Protein AF-A0A7Z9Q829-F1 (afdb_monomer)

Structure (mmCIF, N/CA/C/O backbone):
data_AF-A0A7Z9Q829-F1
#
_entry.id   AF-A0A7Z9Q829-F1
#
loop_
_atom_site.group_PDB
_atom_site.id
_atom_site.type_symbol
_atom_site.label_atom_id
_atom_site.label_alt_id
_atom_site.label_comp_id
_atom_site.label_asym_id
_atom_site.label_entity_id
_atom_site.label_seq_id
_atom_site.pdbx_PDB_ins_code
_atom_site.Cartn_x
_atom_site.Cartn_y
_atom_site.Cartn_z
_atom_site.occupancy
_atom_site.B_iso_or_equiv
_atom_site.auth_seq_id
_atom_site.auth_comp_id
_atom_site.auth_asym_id
_atom_site.auth_atom_id
_atom_site.pdbx_PDB_model_num
ATOM 1 N N . MET A 1 1 ? -25.264 6.537 0.137 1.00 54.47 1 MET A N 1
ATOM 2 C CA . MET A 1 1 ? -24.077 7.407 -0.016 1.00 54.47 1 MET A CA 1
ATOM 3 C C . MET A 1 1 ? -23.663 7.366 -1.468 1.00 54.47 1 MET A C 1
ATOM 5 O O . MET A 1 1 ? -23.589 6.290 -2.039 1.00 54.47 1 MET A O 1
ATOM 9 N N . GLU A 1 2 ? -23.487 8.528 -2.073 1.00 74.69 2 GLU A N 1
ATOM 10 C CA . GLU A 1 2 ? -23.235 8.665 -3.503 1.00 74.69 2 GLU A CA 1
ATOM 11 C C . GLU A 1 2 ? -21.724 8.674 -3.767 1.00 74.69 2 GLU A C 1
ATOM 13 O O . GLU A 1 2 ? -21.002 9.480 -3.176 1.00 74.69 2 GLU A O 1
ATOM 18 N N . PHE A 1 3 ? -21.234 7.785 -4.635 1.00 65.81 3 PHE A N 1
ATOM 19 C CA . PHE A 1 3 ? -19.794 7.588 -4.867 1.00 65.81 3 PHE A CA 1
ATOM 20 C C . PHE A 1 3 ? -19.080 8.851 -5.381 1.00 65.81 3 PHE A C 1
ATOM 22 O O . PHE A 1 3 ? -17.897 9.048 -5.125 1.00 65.81 3 PHE A O 1
ATOM 29 N N . TRP A 1 4 ? -19.805 9.744 -6.058 1.00 76.88 4 TRP A N 1
ATOM 30 C CA . TRP A 1 4 ? -19.270 10.970 -6.658 1.00 76.88 4 TRP A CA 1
ATOM 31 C C . TRP A 1 4 ? -19.031 12.116 -5.667 1.00 76.88 4 TRP A C 1
ATOM 33 O O . TRP A 1 4 ? -18.435 13.125 -6.032 1.00 76.88 4 TRP A O 1
ATOM 43 N N . LYS A 1 5 ? -19.489 11.992 -4.415 1.00 76.69 5 LYS A N 1
ATOM 44 C CA . LYS A 1 5 ? -19.256 12.996 -3.358 1.00 76.69 5 LYS A CA 1
ATOM 45 C C . LYS A 1 5 ? -18.022 12.695 -2.505 1.00 76.69 5 LYS A C 1
ATOM 47 O O . LYS A 1 5 ? -17.718 13.450 -1.580 1.00 76.69 5 LYS A O 1
ATOM 52 N N . LEU A 1 6 ? -17.319 11.599 -2.787 1.00 75.88 6 LEU A N 1
ATOM 53 C CA . LEU A 1 6 ? -16.116 11.220 -2.059 1.00 75.88 6 LEU A CA 1
ATOM 54 C C . LEU A 1 6 ? -14.987 12.187 -2.415 1.00 75.88 6 LEU A C 1
ATOM 56 O O . LEU A 1 6 ? -14.547 12.268 -3.559 1.00 75.88 6 LEU A O 1
ATOM 60 N N . ARG A 1 7 ? -14.525 12.945 -1.419 1.00 68.75 7 ARG A N 1
ATOM 61 C CA . ARG A 1 7 ? -13.343 13.786 -1.586 1.00 6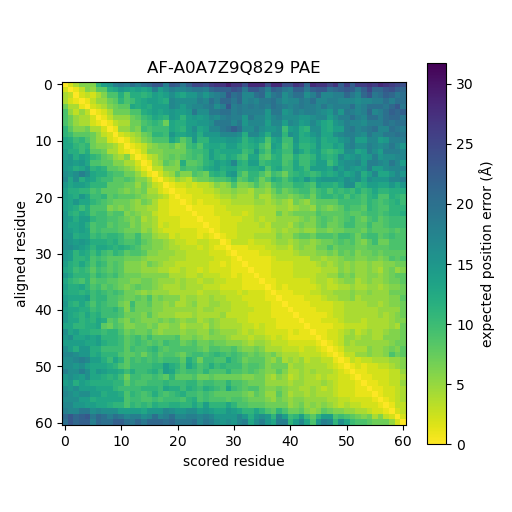8.75 7 ARG A CA 1
ATOM 62 C C . ARG A 1 7 ? -12.107 12.889 -1.657 1.00 68.75 7 ARG A C 1
ATOM 64 O O . ARG A 1 7 ? -12.007 11.961 -0.848 1.00 68.75 7 ARG A O 1
ATOM 71 N N . PRO A 1 8 ? -11.161 13.161 -2.571 1.00 64.88 8 PRO A N 1
ATOM 72 C CA . PRO A 1 8 ? -9.889 12.458 -2.574 1.00 64.88 8 PRO A CA 1
ATOM 73 C C . PRO A 1 8 ? -9.218 12.665 -1.213 1.00 64.88 8 PRO A C 1
ATOM 75 O O . PRO A 1 8 ? -9.094 13.789 -0.722 1.00 64.88 8 PRO A O 1
ATOM 78 N N . LYS A 1 9 ? -8.841 11.564 -0.561 1.00 65.44 9 LYS A N 1
ATOM 79 C CA . LYS A 1 9 ? -8.139 11.608 0.720 1.00 65.44 9 LYS A CA 1
ATOM 80 C C . LYS A 1 9 ? -6.714 12.085 0.438 1.00 65.44 9 LYS A C 1
ATOM 82 O O . LYS A 1 9 ? -5.924 11.327 -0.105 1.00 65.44 9 LYS A O 1
ATOM 87 N N . ALA A 1 10 ? -6.403 13.328 0.804 1.00 62.00 10 ALA A N 1
ATOM 88 C CA . ALA A 1 10 ? -5.120 13.969 0.485 1.00 62.00 10 ALA A CA 1
ATOM 89 C C . ALA A 1 10 ? -3.888 13.217 1.029 1.00 62.00 10 ALA A C 1
ATOM 91 O O . ALA A 1 10 ? -2.819 13.299 0.446 1.00 62.00 10 ALA A O 1
ATOM 92 N N . ASN A 1 11 ? -4.051 12.449 2.112 1.00 62.94 11 ASN A N 1
ATOM 93 C CA . ASN A 1 11 ? -2.988 11.632 2.711 1.00 62.94 11 ASN A CA 1
ATOM 94 C C . ASN A 1 11 ? -3.092 10.150 2.319 1.00 62.94 11 ASN A C 1
ATOM 96 O O . ASN A 1 11 ? -2.655 9.275 3.067 1.00 62.94 11 ASN A O 1
ATOM 100 N N . ALA A 1 12 ? -3.768 9.831 1.214 1.00 66.69 12 ALA A N 1
ATOM 101 C CA . ALA A 1 12 ? -3.757 8.469 0.710 1.00 66.69 12 ALA A CA 1
ATOM 102 C C . ALA A 1 12 ? -2.329 8.104 0.268 1.00 66.69 12 ALA A 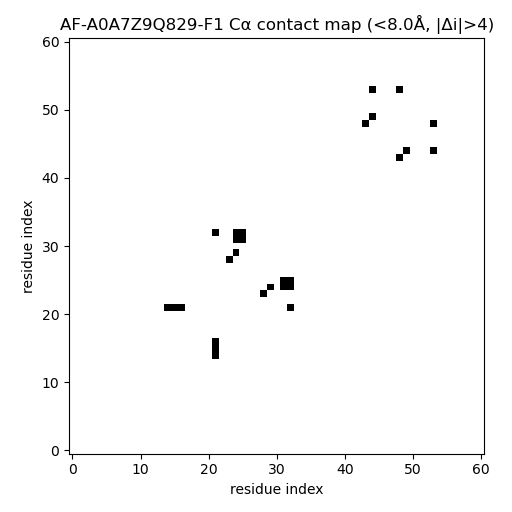C 1
ATOM 104 O O . ALA A 1 12 ? -1.637 8.945 -0.304 1.00 66.69 12 ALA A O 1
ATOM 105 N N . PRO A 1 13 ? -1.873 6.868 0.523 1.00 64.31 13 PRO A N 1
ATOM 106 C CA . PRO A 1 13 ? -0.589 6.414 0.017 1.00 64.31 13 PRO A CA 1
ATOM 107 C C . PRO A 1 13 ? -0.615 6.432 -1.516 1.00 64.31 13 PRO A C 1
ATOM 109 O O . PRO A 1 13 ? -1.279 5.613 -2.150 1.00 64.31 13 PRO A O 1
ATOM 112 N N . GLU A 1 14 ? 0.101 7.380 -2.113 1.00 68.38 14 GLU A N 1
ATOM 113 C CA . GLU A 1 14 ? 0.277 7.446 -3.559 1.00 68.38 14 GLU A CA 1
ATOM 114 C C . GLU A 1 14 ? 1.345 6.443 -4.012 1.00 68.38 14 GLU A C 1
ATOM 116 O O . GLU A 1 14 ? 2.373 6.220 -3.353 1.00 68.38 14 GLU A O 1
ATOM 121 N N . MET A 1 15 ? 1.109 5.808 -5.161 1.00 71.62 15 MET A N 1
ATOM 122 C CA . MET A 1 15 ? 2.115 4.930 -5.747 1.00 71.62 15 MET A CA 1
ATOM 123 C C . MET A 1 15 ? 3.308 5.770 -6.215 1.00 71.62 15 MET A C 1
ATOM 125 O O . MET A 1 15 ? 3.109 6.739 -6.947 1.00 71.62 15 MET A O 1
ATOM 129 N N . PRO A 1 16 ? 4.546 5.378 -5.866 1.00 63.44 16 PRO A N 1
ATOM 130 C CA . PRO A 1 16 ? 5.728 6.233 -6.004 1.00 63.44 16 PRO A CA 1
ATOM 131 C C . PRO A 1 16 ? 6.031 6.700 -7.438 1.00 63.44 16 PRO A C 1
ATOM 133 O O . PRO A 1 16 ? 6.732 7.688 -7.606 1.00 63.44 16 PRO A O 1
ATOM 136 N N . TYR A 1 17 ? 5.512 6.008 -8.458 1.00 68.31 17 TYR A N 1
ATOM 137 C CA . TYR A 1 17 ? 5.769 6.300 -9.874 1.00 68.31 17 TYR A CA 1
ATOM 138 C C . TYR A 1 17 ? 4.497 6.277 -10.746 1.00 68.31 17 TYR A C 1
ATOM 140 O O . TYR A 1 17 ? 4.577 6.125 -11.966 1.00 68.31 17 TYR A O 1
ATOM 148 N N . GLY A 1 18 ? 3.312 6.384 -10.131 1.00 78.38 18 GLY A N 1
ATOM 149 C CA . GLY A 1 18 ? 2.021 6.247 -10.814 1.00 78.38 18 GLY A CA 1
ATOM 150 C C . GLY A 1 18 ? 1.609 4.794 -11.099 1.00 78.38 18 GLY A C 1
ATOM 151 O O . GLY A 1 18 ? 2.359 3.844 -10.854 1.00 78.38 18 GLY A O 1
ATOM 152 N N . TYR A 1 19 ? 0.383 4.614 -11.601 1.00 78.56 19 TYR A N 1
ATOM 153 C CA . TYR A 1 19 ? -0.242 3.292 -11.770 1.00 78.56 19 TYR A CA 1
ATOM 154 C C . TYR A 1 19 ? 0.477 2.424 -12.804 1.00 78.56 19 TYR A C 1
ATOM 156 O O . TYR A 1 19 ? 0.824 1.279 -12.524 1.00 78.56 19 TYR A O 1
ATOM 164 N N . LEU A 1 20 ? 0.755 2.987 -13.982 1.00 84.19 20 LEU A N 1
ATOM 165 C CA . LEU A 1 20 ? 1.326 2.235 -15.094 1.00 84.19 20 LEU A CA 1
ATOM 166 C C . LEU A 1 20 ? 2.736 1.721 -14.765 1.00 84.19 20 LEU A C 1
ATOM 168 O O . LEU A 1 20 ? 3.020 0.538 -14.928 1.00 8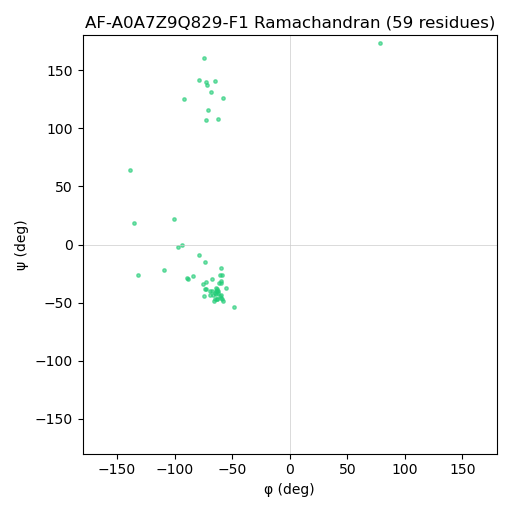4.19 20 LEU A O 1
ATOM 172 N N . THR A 1 21 ? 3.593 2.582 -14.217 1.00 82.00 21 THR A N 1
ATOM 173 C CA . THR A 1 21 ? 4.953 2.211 -13.802 1.00 82.00 21 THR A CA 1
ATOM 174 C C . THR A 1 21 ? 4.939 1.152 -12.705 1.00 82.00 21 THR A C 1
ATOM 176 O O . THR A 1 21 ? 5.728 0.215 -12.746 1.00 82.00 21 THR A O 1
ATOM 179 N N . THR A 1 22 ? 4.016 1.261 -11.745 1.00 83.75 22 THR A N 1
ATOM 180 C CA . THR A 1 22 ? 3.866 0.269 -10.670 1.00 83.75 22 THR A CA 1
ATOM 181 C C . T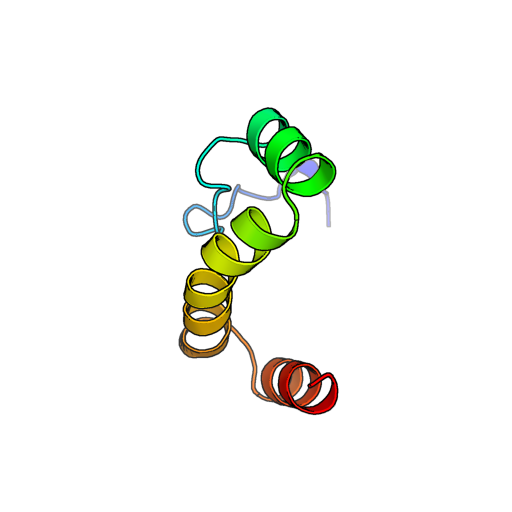HR A 1 22 ? 3.446 -1.089 -11.219 1.00 83.75 22 THR A C 1
ATOM 183 O O . THR A 1 22 ? 3.986 -2.110 -10.798 1.00 83.75 22 THR A O 1
ATOM 186 N N . LEU A 1 23 ? 2.542 -1.105 -12.200 1.00 84.88 23 LEU A N 1
ATOM 187 C CA . LEU A 1 23 ? 2.106 -2.326 -12.867 1.00 84.88 23 LEU A CA 1
ATOM 188 C C . LEU A 1 23 ? 3.267 -3.000 -13.611 1.00 84.88 2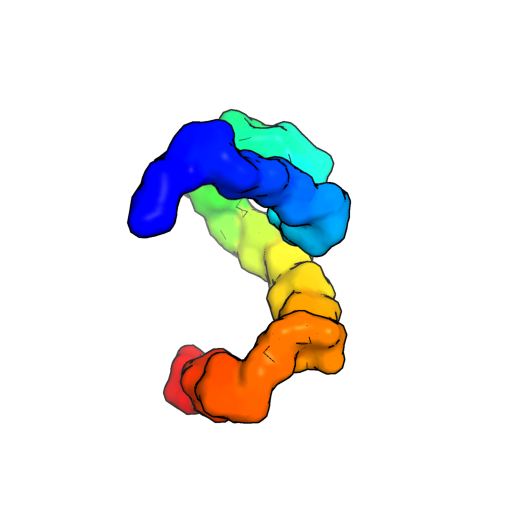3 LEU A C 1
ATOM 190 O O . LEU A 1 23 ? 3.507 -4.189 -13.415 1.00 84.88 23 LEU A O 1
ATOM 194 N N . TYR A 1 24 ? 4.046 -2.236 -14.382 1.00 88.12 24 TYR A N 1
ATOM 195 C CA . TYR A 1 24 ? 5.256 -2.755 -15.024 1.00 88.12 24 TYR A CA 1
ATOM 196 C C . TYR A 1 24 ? 6.267 -3.278 -13.989 1.00 88.12 24 TYR A C 1
ATOM 198 O O . TYR A 1 24 ? 6.768 -4.392 -14.111 1.00 88.12 24 TYR A O 1
ATOM 206 N N . LEU A 1 25 ? 6.531 -2.539 -12.912 1.00 85.62 25 LEU A N 1
ATOM 207 C CA . LEU A 1 25 ? 7.463 -2.988 -11.873 1.00 85.62 25 LEU A CA 1
ATOM 208 C C . LEU A 1 25 ? 6.988 -4.264 -11.167 1.00 85.62 25 LEU A C 1
ATOM 210 O O . LEU A 1 25 ? 7.799 -5.146 -10.905 1.00 85.62 25 LEU A O 1
ATOM 214 N N . SER A 1 26 ? 5.691 -4.390 -10.888 1.00 86.06 26 SER A N 1
ATOM 215 C CA . SER A 1 26 ? 5.124 -5.560 -10.216 1.00 86.06 26 SER A CA 1
ATOM 216 C C . SER A 1 26 ? 5.153 -6.814 -11.093 1.00 86.06 26 SER A C 1
ATOM 218 O O . SER A 1 26 ? 5.474 -7.888 -10.587 1.00 86.06 26 SER A O 1
ATOM 220 N N . VAL A 1 27 ? 4.862 -6.679 -12.393 1.00 88.69 27 VAL A N 1
ATOM 221 C CA . VAL A 1 27 ? 4.828 -7.807 -13.340 1.00 88.69 27 VAL A CA 1
ATOM 222 C C . VAL A 1 27 ? 6.235 -8.279 -13.703 1.00 88.69 27 VAL A C 1
ATOM 224 O O . VAL A 1 27 ? 6.492 -9.479 -13.729 1.00 88.69 27 VAL A O 1
ATOM 227 N N . PHE A 1 28 ? 7.154 -7.350 -13.972 1.00 90.69 28 PHE A N 1
ATOM 228 C CA . PHE A 1 28 ? 8.494 -7.690 -14.452 1.00 90.69 28 PHE A CA 1
ATOM 229 C C . PHE A 1 28 ? 9.501 -7.917 -13.314 1.00 90.69 28 PHE A C 1
ATOM 231 O O . PHE A 1 28 ? 10.432 -8.704 -13.474 1.00 90.69 28 PHE A O 1
ATOM 238 N N . PHE A 1 29 ? 9.321 -7.265 -12.158 1.00 90.19 29 PHE A N 1
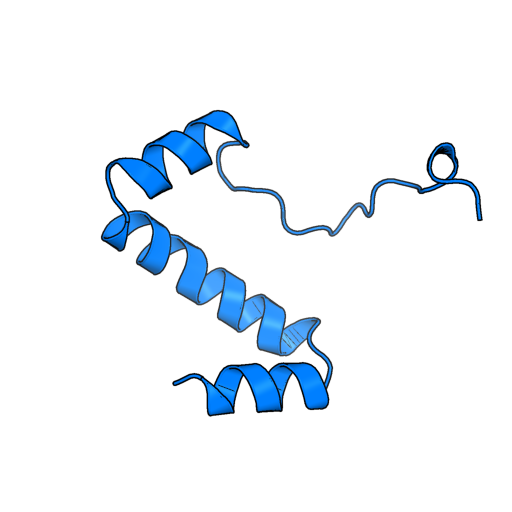ATOM 239 C CA . PHE A 1 29 ? 10.287 -7.270 -11.051 1.00 90.19 29 PHE A CA 1
ATOM 240 C C . PHE A 1 29 ? 9.608 -7.394 -9.670 1.00 90.19 29 PHE A C 1
ATOM 242 O O . PHE A 1 29 ? 9.728 -6.494 -8.826 1.00 90.19 29 PHE A O 1
ATOM 249 N N . PRO A 1 30 ? 8.931 -8.521 -9.375 1.00 84.75 30 PRO A N 1
ATOM 250 C CA . PRO A 1 30 ? 8.163 -8.687 -8.138 1.00 84.75 30 PRO A CA 1
ATOM 251 C C . PRO A 1 30 ? 9.013 -8.554 -6.864 1.00 84.75 30 PRO A C 1
ATOM 253 O O . PRO A 1 30 ? 8.541 -8.015 -5.864 1.00 84.75 30 PRO A O 1
ATOM 256 N N . TRP A 1 31 ? 10.283 -8.976 -6.890 1.00 87.81 31 TRP A N 1
ATOM 257 C CA . TRP A 1 31 ? 11.192 -8.847 -5.741 1.00 87.81 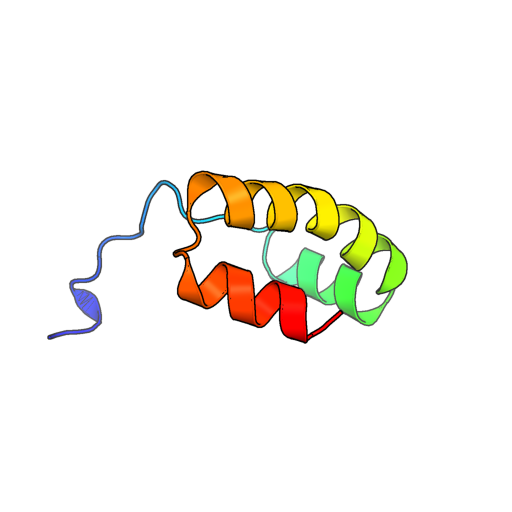31 TRP A CA 1
ATOM 258 C C . TRP A 1 31 ? 11.546 -7.387 -5.434 1.00 87.81 31 TRP A C 1
ATOM 260 O O . TRP A 1 31 ? 11.594 -6.986 -4.272 1.00 87.81 31 TRP A O 1
ATOM 270 N N . LEU A 1 32 ? 11.770 -6.580 -6.476 1.00 86.50 32 LEU A N 1
ATOM 271 C CA . LEU A 1 32 ? 12.098 -5.166 -6.334 1.00 86.50 32 LEU A CA 1
ATOM 272 C C . LEU A 1 32 ? 10.880 -4.400 -5.823 1.00 86.50 32 LEU A C 1
ATOM 274 O O . LEU A 1 32 ? 11.002 -3.587 -4.909 1.00 86.50 32 LEU A O 1
ATOM 278 N N . TYR A 1 33 ? 9.704 -4.709 -6.375 1.00 85.12 33 TYR A N 1
ATOM 279 C CA . TYR A 1 33 ? 8.441 -4.146 -5.918 1.00 85.12 33 TYR A CA 1
ATOM 280 C C . TYR A 1 33 ? 8.172 -4.464 -4.443 1.00 85.12 33 TYR A C 1
ATOM 282 O O . TYR A 1 33 ? 7.876 -3.553 -3.669 1.00 85.12 33 TYR A O 1
ATOM 290 N N . ARG A 1 34 ? 8.358 -5.725 -4.029 1.00 85.06 34 ARG A N 1
ATOM 291 C CA . ARG A 1 34 ? 8.192 -6.140 -2.631 1.00 85.06 34 ARG A CA 1
ATOM 292 C C . ARG A 1 34 ? 9.115 -5.351 -1.703 1.00 85.06 34 ARG A C 1
ATOM 294 O O . ARG A 1 34 ? 8.620 -4.744 -0.761 1.00 85.06 34 ARG A O 1
ATOM 301 N N . ARG A 1 35 ? 10.407 -5.241 -2.037 1.00 87.44 35 ARG A N 1
ATOM 302 C CA . ARG A 1 35 ? 11.389 -4.484 -1.237 1.00 87.44 35 ARG A CA 1
ATOM 303 C C . ARG A 1 35 ? 11.061 -2.991 -1.127 1.00 87.44 35 ARG A C 1
ATOM 305 O O . ARG A 1 35 ? 11.365 -2.365 -0.120 1.00 87.44 35 ARG A O 1
ATOM 312 N N . MET A 1 36 ? 10.461 -2.400 -2.162 1.00 85.62 36 MET A N 1
ATOM 313 C CA . MET A 1 36 ? 10.027 -0.997 -2.129 1.00 85.62 36 MET A CA 1
ATOM 314 C C . MET A 1 36 ? 8.763 -0.784 -1.290 1.00 85.62 36 MET A C 1
ATOM 316 O O . MET A 1 36 ? 8.620 0.274 -0.674 1.00 85.62 36 MET A O 1
ATOM 320 N N . MET A 1 37 ? 7.839 -1.749 -1.281 1.00 85.56 37 MET A N 1
ATOM 321 C CA . MET A 1 37 ? 6.586 -1.629 -0.532 1.00 85.56 37 MET A CA 1
ATOM 322 C C . MET A 1 37 ? 6.698 -2.026 0.933 1.00 85.56 37 MET A C 1
ATOM 324 O O . MET A 1 37 ? 5.963 -1.473 1.740 1.00 85.56 37 MET A O 1
ATOM 328 N N . GLU A 1 38 ? 7.626 -2.905 1.293 1.00 86.25 38 GLU A N 1
ATOM 329 C CA . GLU A 1 38 ? 7.863 -3.361 2.668 1.00 86.25 38 GLU A CA 1
ATOM 330 C C . GLU A 1 38 ? 7.970 -2.212 3.699 1.00 86.25 38 GLU A C 1
ATOM 332 O O . GLU A 1 38 ? 7.134 -2.164 4.604 1.00 86.25 38 GLU A O 1
ATOM 337 N N . PRO A 1 39 ? 8.837 -1.189 3.530 1.00 85.25 39 PRO A N 1
ATOM 338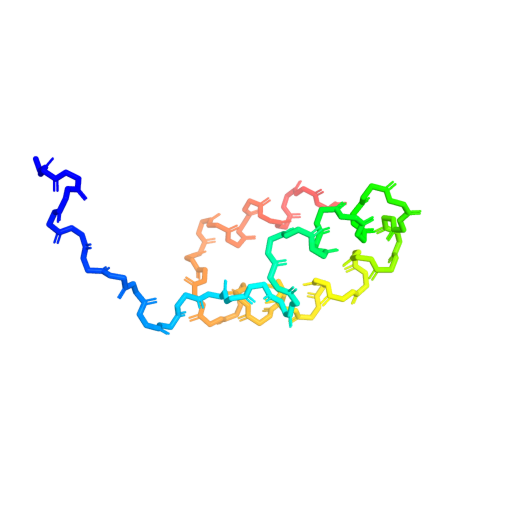 C CA . PRO A 1 39 ? 8.918 -0.080 4.490 1.00 85.25 39 PRO A CA 1
ATOM 339 C C . PRO A 1 39 ? 7.660 0.805 4.507 1.00 85.25 39 PRO A C 1
ATOM 341 O O . PRO A 1 39 ? 7.309 1.396 5.530 1.00 85.25 39 PRO A O 1
ATOM 344 N N . LYS A 1 40 ? 6.949 0.913 3.376 1.00 82.81 40 LYS A N 1
ATOM 345 C CA . LYS A 1 40 ? 5.693 1.675 3.296 1.00 82.81 40 LYS A CA 1
ATOM 346 C C . LYS A 1 40 ? 4.559 0.951 4.013 1.00 82.81 40 LYS A C 1
ATOM 348 O O . LYS A 1 40 ? 3.735 1.597 4.658 1.00 82.81 40 LYS A O 1
ATOM 353 N N . LEU A 1 41 ? 4.532 -0.374 3.902 1.00 83.12 41 LEU A N 1
ATOM 354 C CA . LEU A 1 41 ? 3.566 -1.228 4.572 1.00 83.12 41 LEU A CA 1
ATOM 355 C C . LEU A 1 41 ? 3.781 -1.196 6.086 1.00 83.12 41 LEU A C 1
ATOM 357 O O . LEU A 1 41 ? 2.817 -1.018 6.822 1.00 83.12 41 LEU A O 1
ATOM 361 N N . GLU A 1 42 ? 5.029 -1.259 6.553 1.00 85.06 42 GLU A N 1
ATOM 362 C CA . GLU A 1 42 ? 5.357 -1.088 7.974 1.00 85.06 42 GLU A CA 1
ATOM 363 C C . GLU A 1 42 ? 4.937 0.287 8.505 1.00 85.06 42 GLU A C 1
ATOM 365 O O . GLU A 1 42 ? 4.334 0.391 9.576 1.00 85.06 42 GLU A O 1
ATOM 370 N N . HIS A 1 43 ? 5.203 1.359 7.753 1.00 86.00 43 HIS A N 1
ATOM 371 C CA . HIS A 1 43 ? 4.751 2.697 8.130 1.00 86.00 43 HIS A CA 1
ATOM 372 C C . HIS A 1 43 ? 3.221 2.760 8.250 1.00 86.00 43 HIS A C 1
ATOM 374 O O . HIS A 1 43 ? 2.702 3.300 9.231 1.00 86.00 43 HIS A O 1
ATOM 380 N N . TRP A 1 44 ? 2.505 2.158 7.296 1.00 83.25 44 TRP A N 1
ATOM 381 C CA . TRP A 1 44 ? 1.047 2.076 7.303 1.00 83.25 44 TRP A CA 1
ATOM 382 C C . TRP A 1 44 ? 0.509 1.283 8.501 1.00 83.25 44 TRP A C 1
ATOM 384 O O . TRP A 1 44 ? -0.365 1.778 9.215 1.00 83.25 44 TRP A O 1
ATOM 394 N N . LEU A 1 45 ? 1.092 0.114 8.783 1.00 82.62 45 LEU A N 1
ATOM 395 C CA . LEU A 1 45 ? 0.741 -0.721 9.934 1.00 82.62 45 LEU A CA 1
ATOM 396 C C . LEU A 1 45 ? 0.935 0.003 11.272 1.00 82.62 45 LEU A C 1
ATOM 398 O O . LEU A 1 45 ? 0.208 -0.268 12.223 1.00 82.62 45 LEU A O 1
ATOM 402 N N . ASN A 1 46 ? 1.910 0.908 11.359 1.00 81.94 46 ASN A N 1
ATOM 403 C CA . ASN A 1 46 ? 2.218 1.630 12.592 1.00 81.94 46 ASN A CA 1
ATOM 404 C C . ASN A 1 46 ? 1.421 2.930 12.777 1.00 81.94 46 ASN A C 1
ATOM 406 O O . ASN A 1 46 ? 1.184 3.318 13.916 1.00 81.94 46 ASN A O 1
ATOM 410 N N . HIS A 1 47 ? 1.025 3.608 11.694 1.00 82.38 47 HIS A N 1
ATOM 411 C CA . HIS A 1 47 ? 0.398 4.939 11.772 1.00 82.38 47 HIS A CA 1
ATOM 412 C C . HIS A 1 47 ? -1.097 4.949 11.437 1.00 82.38 47 HIS A C 1
ATOM 414 O O . HIS A 1 47 ? -1.792 5.888 11.823 1.00 82.38 47 HIS A O 1
ATOM 420 N N . TYR A 1 48 ? -1.593 3.948 10.704 1.00 78.50 48 TYR A N 1
ATOM 421 C CA . TYR A 1 48 ? -2.949 3.970 10.147 1.00 78.50 48 TYR A CA 1
ATOM 422 C C . TYR A 1 48 ? -3.759 2.697 10.396 1.00 78.50 48 TYR A C 1
ATOM 424 O O . TYR A 1 48 ? -4.985 2.788 10.407 1.00 78.50 48 TYR A O 1
ATOM 432 N N . ALA A 1 49 ? -3.116 1.541 10.573 1.00 82.12 49 ALA A N 1
ATOM 433 C CA . ALA A 1 49 ? -3.829 0.284 10.771 1.00 82.12 49 ALA A CA 1
ATOM 434 C C . ALA A 1 49 ? -4.479 0.202 12.155 1.00 82.12 49 ALA A C 1
ATOM 436 O O . ALA A 1 49 ? -3.894 0.570 13.176 1.00 82.12 49 ALA A O 1
ATOM 437 N N . THR A 1 50 ? -5.691 -0.337 12.178 1.00 83.31 50 THR A N 1
ATOM 438 C CA . THR A 1 50 ? -6.399 -0.693 13.410 1.00 83.31 50 THR A CA 1
ATOM 439 C C . THR A 1 50 ? -5.816 -1.965 14.035 1.00 83.31 50 THR A C 1
ATOM 441 O O . THR A 1 50 ? -5.138 -2.753 13.374 1.00 83.31 50 THR A O 1
ATOM 444 N N . GLU A 1 51 ? -6.075 -2.192 15.325 1.00 82.88 51 GLU A N 1
ATOM 445 C CA . GLU A 1 51 ? -5.550 -3.351 16.069 1.00 82.88 51 GLU A CA 1
ATOM 446 C C . GLU A 1 51 ? -5.909 -4.694 15.399 1.00 82.88 51 GLU A C 1
ATOM 448 O O . GLU A 1 51 ? -5.093 -5.615 15.356 1.00 82.88 51 GLU A O 1
ATOM 453 N N . ASP A 1 52 ? -7.110 -4.796 14.825 1.00 82.56 52 ASP A N 1
ATOM 454 C CA . ASP A 1 52 ? -7.577 -6.007 14.146 1.00 82.56 52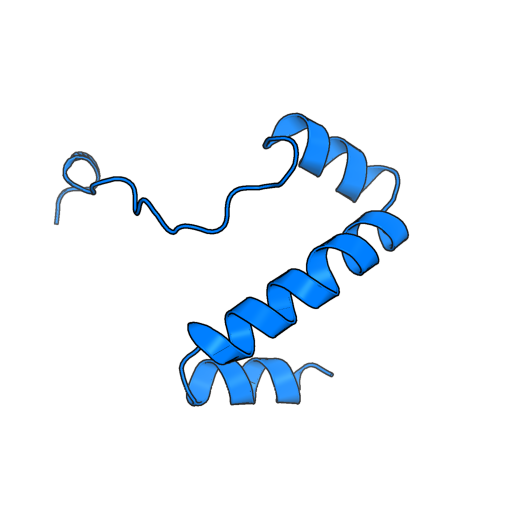 ASP A CA 1
ATOM 455 C C . ASP A 1 52 ? -6.890 -6.218 12.788 1.00 82.56 52 ASP A C 1
ATOM 457 O O . ASP A 1 52 ? -6.496 -7.340 12.464 1.00 82.56 52 ASP A O 1
ATOM 461 N N . GLU A 1 53 ? -6.646 -5.148 12.024 1.00 80.19 53 GLU A N 1
ATOM 462 C CA . GLU A 1 53 ? -5.868 -5.208 10.777 1.00 80.19 53 GLU A CA 1
ATOM 463 C C . GLU A 1 53 ? -4.412 -5.621 11.038 1.00 80.19 53 GLU A C 1
ATOM 465 O O . GLU A 1 53 ? -3.842 -6.404 10.276 1.00 80.19 53 GLU A O 1
ATOM 470 N N . ARG A 1 54 ? -3.817 -5.162 12.150 1.00 79.62 54 ARG A N 1
ATOM 471 C CA . ARG A 1 54 ? -2.463 -5.571 12.564 1.00 79.62 54 ARG A CA 1
ATOM 472 C C . ARG A 1 54 ? -2.405 -7.058 12.914 1.00 79.62 54 ARG A C 1
ATOM 474 O O . ARG A 1 54 ? -1.466 -7.736 12.500 1.00 79.62 54 ARG A O 1
ATOM 481 N N . LYS A 1 55 ? -3.411 -7.594 13.616 1.00 83.44 55 LYS A N 1
ATOM 482 C CA . LYS A 1 55 ? -3.502 -9.036 13.922 1.00 83.44 55 LYS A CA 1
ATOM 483 C C . LYS A 1 55 ? -3.618 -9.886 12.658 1.00 83.44 55 LYS A C 1
ATOM 485 O O . LYS A 1 55 ? -2.952 -10.913 12.566 1.00 83.44 55 LYS A O 1
ATOM 490 N N . LEU A 1 56 ? -4.414 -9.452 11.680 1.00 82.31 56 LEU A N 1
ATOM 491 C CA . LEU A 1 56 ? -4.538 -10.139 10.390 1.00 82.31 56 LEU A CA 1
ATOM 492 C C . LEU A 1 56 ? -3.217 -10.140 9.611 1.00 82.31 56 LEU A C 1
ATOM 494 O O . LEU A 1 56 ? -2.831 -11.172 9.067 1.00 82.31 56 LEU A O 1
ATOM 498 N N . ALA A 1 57 ? -2.497 -9.014 9.598 1.00 78.94 57 ALA A N 1
ATOM 499 C CA . ALA A 1 57 ? -1.191 -8.923 8.949 1.00 78.94 57 ALA A CA 1
ATOM 500 C C . ALA A 1 57 ? -0.146 -9.850 9.599 1.00 78.94 57 ALA A C 1
ATOM 502 O O . ALA A 1 57 ? 0.646 -10.469 8.894 1.00 78.94 57 ALA A O 1
ATOM 503 N N . LEU A 1 58 ? -0.168 -9.986 10.929 1.00 76.69 58 LEU A N 1
ATOM 504 C CA . LEU A 1 58 ? 0.729 -10.879 11.672 1.00 76.69 58 LEU A CA 1
ATOM 505 C C . LEU A 1 58 ? 0.378 -12.362 11.503 1.00 76.69 58 LEU A C 1
ATOM 507 O O . LEU A 1 58 ? 1.279 -13.191 11.503 1.00 76.69 58 LEU A O 1
ATOM 511 N N . ALA A 1 59 ? -0.903 -12.699 11.336 1.00 78.62 59 ALA A N 1
ATOM 512 C CA . ALA A 1 59 ? -1.359 -14.076 11.134 1.00 78.62 59 ALA A CA 1
ATOM 513 C C . ALA A 1 59 ? -1.036 -14.643 9.736 1.00 78.62 59 ALA A C 1
ATOM 515 O O . ALA A 1 59 ? -1.154 -15.847 9.529 1.00 78.62 59 ALA A O 1
ATOM 516 N N . SER A 1 60 ? -0.674 -13.783 8.776 1.00 59.50 60 SER A N 1
ATOM 517 C CA . SER A 1 60 ? -0.350 -14.160 7.393 1.00 59.50 60 SER A CA 1
ATOM 518 C C . SER A 1 60 ? 1.158 -14.318 7.120 1.00 59.50 60 SER A C 1
ATOM 520 O O . SER A 1 60 ? 1.516 -14.629 5.979 1.00 59.50 60 SER A O 1
ATOM 522 N N . ASN A 1 61 ? 2.021 -14.070 8.113 1.00 52.81 61 ASN A N 1
ATOM 523 C CA . ASN A 1 61 ? 3.467 -14.337 8.058 1.00 52.81 61 ASN A CA 1
ATOM 524 C C . ASN A 1 61 ? 3.783 -15.751 8.549 1.00 52.81 61 ASN A C 1
ATOM 526 O O . ASN A 1 61 ? 4.737 -16.342 7.998 1.00 52.81 61 ASN A O 1
#

Secondary structure (DSSP, 8-state):
--GGG----TTS---TTHHHHHHHHHHH-HHHHHHHHHHHHHHHHHHT--HHHHHHHHHT-

Solvent-accessible surface area (backbone atoms only — not comparable to full-atom values): 3898 Å² total; per-residue (Å²): 136,66,80,87,74,65,71,83,63,87,85,55,91,71,63,95,68,43,70,68,54,48,50,52,38,45,74,77,34,50,70,61,42,48,65,63,42,48,65,56,48,53,50,40,53,74,75,69,50,49,75,67,57,48,52,53,59,61,73,74,112

Radius of gyration: 14.54 Å; Cα contacts (8 Å, |Δi|>4): 14; chains: 1; bounding box: 36×28×31 Å

Mean predicted aligned error: 8.81 Å

Sequence (61 aa):
MEFWKLRPKANAPEMPYGYLTTLYLSVFFPWLYRRMMEPKLEHWLNHYATEDERKLALASN

pLDDT: mean 78.37, std 9.2, range [52.81, 90.69]

Foldseek 3Di:
DDPVPDDPPPPPDADPPHDVVLVVCCVVPVPVSCVVCVVVVVVCLVPPDDPVRVVVVVVVD